Protein AF-A0A350H2Q7-F1 (afdb_monomer_lite)

Radius of gyration: 16.25 Å; chains: 1; bounding box: 37×18×42 Å

Structure (mmCIF, N/CA/C/O backbone):
data_AF-A0A350H2Q7-F1
#
_entry.id   AF-A0A350H2Q7-F1
#
loop_
_atom_site.group_PDB
_atom_site.id
_atom_site.type_symbol
_atom_site.label_atom_id
_atom_site.label_alt_id
_atom_site.label_comp_id
_atom_site.label_asym_id
_atom_site.label_entity_id
_atom_site.label_seq_id
_atom_site.pdbx_PDB_ins_code
_atom_site.Cartn_x
_atom_site.Cartn_y
_atom_site.Cartn_z
_atom_site.occupancy
_atom_site.B_iso_or_equiv
_atom_site.auth_seq_id
_atom_site.auth_comp_id
_atom_site.auth_asym_id
_atom_site.auth_atom_id
_atom_site.pdbx_PDB_model_num
ATOM 1 N N . MET A 1 1 ? 24.078 -10.819 -24.194 1.00 43.81 1 MET A N 1
ATOM 2 C CA . MET A 1 1 ? 23.707 -9.506 -23.613 1.00 43.81 1 MET A CA 1
ATOM 3 C C . MET A 1 1 ? 22.422 -8.955 -24.246 1.00 43.81 1 MET A C 1
ATOM 5 O O . MET A 1 1 ? 22.370 -7.791 -24.611 1.00 43.81 1 MET A O 1
ATOM 9 N N . ALA A 1 2 ? 21.383 -9.787 -24.383 1.00 54.41 2 ALA A N 1
ATOM 10 C CA . ALA A 1 2 ? 20.094 -9.411 -24.985 1.00 54.41 2 ALA A CA 1
ATOM 11 C C . ALA A 1 2 ? 18.899 -9.879 -24.129 1.00 54.41 2 ALA A C 1
ATOM 13 O O . ALA A 1 2 ? 17.870 -9.211 -24.118 1.00 54.41 2 ALA A O 1
ATOM 14 N N . GLU A 1 3 ? 19.068 -10.957 -23.351 1.00 49.12 3 GLU A N 1
ATOM 15 C CA . GLU A 1 3 ? 18.081 -11.460 -22.381 1.00 49.12 3 GLU A CA 1
ATOM 16 C C . GLU A 1 3 ? 17.593 -10.373 -21.404 1.00 49.12 3 GLU A C 1
ATOM 18 O O . GLU A 1 3 ? 16.395 -10.116 -21.307 1.00 49.12 3 GLU A O 1
ATOM 23 N N . ASN A 1 4 ? 18.520 -9.643 -20.773 1.00 59.53 4 ASN A N 1
ATOM 24 C CA . ASN A 1 4 ? 18.191 -8.684 -19.711 1.00 59.53 4 ASN A CA 1
ATOM 25 C C . ASN A 1 4 ? 17.366 -7.483 -20.204 1.00 59.53 4 ASN A C 1
ATOM 27 O O . ASN A 1 4 ? 16.586 -6.922 -19.443 1.00 59.53 4 ASN A O 1
ATOM 31 N N . ALA A 1 5 ? 17.519 -7.076 -21.469 1.00 65.00 5 ALA A N 1
ATOM 32 C CA . ALA A 1 5 ? 16.761 -5.954 -22.027 1.00 65.00 5 ALA A CA 1
ATOM 33 C C . ALA A 1 5 ? 15.293 -6.333 -22.273 1.00 65.00 5 ALA A C 1
ATOM 35 O O . ALA A 1 5 ? 14.391 -5.516 -22.093 1.00 65.00 5 ALA A O 1
ATOM 36 N N . LYS A 1 6 ? 15.052 -7.589 -22.662 1.00 68.38 6 LYS A N 1
ATOM 37 C CA . LYS A 1 6 ? 13.711 -8.111 -22.931 1.00 68.38 6 LYS A CA 1
ATOM 38 C C . LYS A 1 6 ? 12.943 -8.354 -21.632 1.00 68.38 6 LYS A C 1
ATOM 40 O O . LYS A 1 6 ? 11.761 -8.032 -21.566 1.00 68.38 6 LYS A O 1
ATOM 45 N N . GLU A 1 7 ? 13.620 -8.855 -20.600 1.00 63.97 7 GLU A N 1
ATOM 46 C CA . GLU A 1 7 ? 13.050 -8.982 -19.254 1.00 63.97 7 GLU A CA 1
ATOM 47 C C . GLU A 1 7 ? 12.787 -7.621 -18.612 1.00 63.97 7 GLU A C 1
ATOM 49 O O . GLU A 1 7 ? 11.699 -7.415 -18.088 1.00 63.97 7 GLU A O 1
ATOM 54 N N . TYR A 1 8 ? 13.708 -6.661 -18.742 1.00 61.53 8 TYR A N 1
ATOM 55 C CA . TYR A 1 8 ? 13.493 -5.290 -18.276 1.00 61.53 8 TYR A CA 1
ATOM 56 C C . TYR A 1 8 ? 12.252 -4.648 -18.912 1.00 61.53 8 TYR A C 1
ATOM 58 O O . TYR A 1 8 ? 11.414 -4.092 -18.208 1.00 61.53 8 TYR A O 1
ATOM 66 N N . LEU A 1 9 ? 12.098 -4.757 -20.238 1.00 67.50 9 LEU A N 1
ATOM 67 C CA . LEU A 1 9 ? 10.930 -4.224 -20.945 1.00 67.50 9 LEU A CA 1
ATOM 68 C C . LEU A 1 9 ? 9.637 -4.950 -20.559 1.00 67.50 9 LEU A C 1
ATOM 70 O O . LEU A 1 9 ? 8.593 -4.308 -20.471 1.00 67.50 9 LEU A O 1
ATOM 74 N N . ARG A 1 10 ? 9.691 -6.264 -20.306 1.00 64.44 10 ARG A N 1
ATOM 75 C CA . ARG A 1 10 ? 8.529 -7.034 -19.846 1.00 64.44 10 ARG A CA 1
ATOM 76 C C . ARG A 1 10 ? 8.129 -6.650 -18.422 1.00 64.44 10 ARG A C 1
ATOM 78 O O . ARG A 1 10 ? 6.955 -6.397 -18.197 1.00 64.44 10 ARG A O 1
ATOM 85 N N . ASP A 1 11 ? 9.074 -6.534 -17.495 1.00 62.25 11 ASP A N 1
ATOM 86 C CA . ASP A 1 11 ? 8.810 -6.102 -16.117 1.00 62.25 11 ASP A CA 1
ATOM 87 C C . ASP A 1 11 ? 8.299 -4.655 -16.063 1.00 62.25 11 ASP A C 1
ATOM 89 O O . ASP A 1 11 ? 7.379 -4.347 -15.303 1.00 62.25 11 ASP A O 1
ATOM 93 N N . PHE A 1 12 ? 8.846 -3.780 -16.915 1.00 62.47 12 PHE A N 1
ATOM 94 C CA . PHE A 1 12 ? 8.374 -2.407 -17.076 1.00 62.47 12 PHE A CA 1
ATOM 95 C C . PHE A 1 12 ? 6.938 -2.352 -17.620 1.00 62.47 12 PHE A C 1
ATOM 97 O O . PHE A 1 12 ? 6.127 -1.568 -17.131 1.00 62.47 12 PHE A O 1
ATOM 104 N N . PHE A 1 13 ? 6.615 -3.186 -18.613 1.00 60.94 13 PHE A N 1
ATOM 105 C CA . PHE A 1 13 ? 5.302 -3.208 -19.260 1.00 60.94 13 PHE A CA 1
ATOM 106 C C . PHE A 1 13 ? 4.226 -3.917 -18.426 1.00 60.94 13 PHE A C 1
ATOM 108 O O . PHE A 1 13 ? 3.082 -3.475 -18.403 1.00 60.94 13 PHE A O 1
ATOM 115 N N . GLU A 1 14 ? 4.565 -5.006 -17.734 1.00 63.75 14 GLU A N 1
ATOM 116 C CA . GLU A 1 14 ? 3.592 -5.817 -16.995 1.00 63.75 14 GLU A CA 1
ATOM 117 C C . GLU A 1 14 ? 3.246 -5.252 -15.609 1.00 63.75 14 GLU A C 1
ATOM 119 O O . GLU A 1 14 ? 2.236 -5.665 -15.046 1.00 63.75 14 GLU A O 1
ATOM 124 N N . GLN A 1 15 ? 4.064 -4.358 -15.030 1.00 61.00 15 GLN A N 1
ATOM 125 C CA . GLN A 1 15 ? 3.901 -3.849 -13.652 1.00 61.00 15 GLN A CA 1
ATOM 126 C C . GLN A 1 15 ? 3.631 -4.956 -12.602 1.00 61.00 15 GLN A C 1
ATOM 128 O O . GLN A 1 15 ? 3.049 -4.710 -11.548 1.00 61.00 15 GLN A O 1
ATOM 133 N N . LYS A 1 16 ? 4.079 -6.194 -12.853 1.00 62.31 16 LYS A N 1
ATOM 134 C CA . LYS A 1 16 ? 3.717 -7.405 -12.086 1.00 62.31 16 LYS A CA 1
ATOM 135 C C . LYS A 1 16 ? 4.306 -7.503 -10.677 1.00 62.31 16 LYS A C 1
ATOM 137 O O . LYS A 1 16 ? 4.132 -8.513 -10.007 1.00 62.31 16 LYS A O 1
ATOM 142 N N . ARG A 1 17 ? 4.995 -6.469 -10.206 1.00 75.38 17 ARG A N 1
ATOM 143 C CA . ARG A 1 17 ? 5.672 -6.443 -8.904 1.00 75.38 17 ARG A CA 1
ATOM 144 C C . ARG A 1 17 ? 4.871 -5.670 -7.856 1.00 75.38 17 ARG A C 1
ATOM 146 O O . ARG A 1 17 ? 5.439 -4.945 -7.041 1.00 75.38 17 ARG A O 1
ATOM 153 N N . PHE A 1 18 ? 3.548 -5.795 -7.915 1.00 83.94 18 PHE A N 1
ATOM 154 C CA . PHE A 1 18 ? 2.672 -5.308 -6.861 1.00 83.94 18 PHE A CA 1
ATOM 155 C C . PHE A 1 18 ? 2.914 -6.107 -5.581 1.00 83.94 18 PHE A C 1
ATOM 157 O O . PHE A 1 18 ? 2.913 -7.337 -5.592 1.00 83.94 18 PHE A O 1
ATOM 164 N N . VAL A 1 19 ? 3.115 -5.387 -4.484 1.00 86.81 19 VAL A N 1
ATOM 165 C CA . VAL A 1 19 ? 3.212 -5.929 -3.134 1.00 86.81 19 VAL A CA 1
ATOM 166 C C . VAL A 1 19 ? 2.160 -5.210 -2.312 1.00 86.81 19 VAL A C 1
ATOM 168 O O . VAL A 1 19 ? 2.217 -3.992 -2.160 1.00 86.81 19 VAL A O 1
ATOM 171 N N . GLY A 1 20 ? 1.188 -5.960 -1.811 1.00 90.50 20 GLY A N 1
ATOM 172 C CA . GLY A 1 20 ? 0.098 -5.421 -1.020 1.00 90.50 20 GLY A CA 1
ATOM 173 C C . GLY A 1 20 ? -0.119 -6.248 0.231 1.00 90.50 20 GLY A C 1
ATOM 174 O O . GLY A 1 20 ? -0.109 -7.475 0.161 1.00 90.50 20 GLY A O 1
ATOM 175 N N . TYR A 1 21 ? -0.337 -5.571 1.349 1.00 93.62 21 TYR A N 1
ATOM 176 C CA . TYR A 1 21 ? -0.787 -6.189 2.587 1.00 93.62 21 TYR A CA 1
ATOM 177 C C . TYR A 1 21 ? -2.026 -5.459 3.080 1.00 93.62 21 TYR A C 1
ATOM 179 O O . TYR A 1 21 ? -2.163 -4.247 2.899 1.00 93.62 21 TYR A O 1
ATOM 187 N N . VAL A 1 22 ? -2.920 -6.215 3.703 1.00 94.75 22 VAL A N 1
ATOM 188 C CA . VAL A 1 22 ? -4.118 -5.698 4.355 1.00 94.75 22 VAL A CA 1
ATOM 189 C C . VAL A 1 22 ? -4.095 -6.092 5.822 1.00 94.75 22 VAL A C 1
ATOM 191 O O . VAL A 1 22 ? -3.581 -7.151 6.184 1.00 94.75 22 VAL A O 1
ATOM 194 N N . TYR A 1 23 ? -4.623 -5.210 6.660 1.00 93.88 23 TYR A N 1
ATOM 195 C CA . TYR A 1 23 ? -4.914 -5.494 8.053 1.00 93.88 23 TYR A CA 1
ATOM 196 C C . TYR A 1 23 ? -6.405 -5.789 8.174 1.00 93.88 23 TYR A C 1
ATOM 198 O O . TYR A 1 23 ? -7.227 -4.927 7.855 1.00 93.88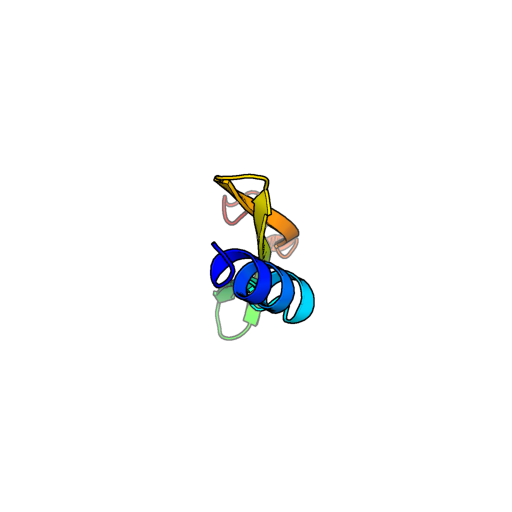 23 TYR A O 1
ATOM 206 N N . GLU A 1 24 ? -6.736 -6.999 8.615 1.00 94.00 24 GLU A N 1
ATOM 207 C CA . GLU A 1 24 ? -8.109 -7.483 8.743 1.00 94.00 24 GLU A CA 1
ATOM 208 C C . GLU A 1 24 ? -8.423 -7.831 10.203 1.00 94.00 24 GLU A C 1
ATOM 210 O O . GLU A 1 24 ? -7.663 -8.541 10.864 1.00 94.00 24 GLU A O 1
ATOM 215 N N . GLU A 1 25 ? -9.565 -7.357 10.699 1.00 93.00 25 GLU A N 1
ATOM 216 C CA . GLU A 1 25 ? -10.173 -7.797 11.958 1.00 93.00 25 GLU A CA 1
ATOM 217 C C . GLU A 1 25 ? -11.647 -8.108 11.706 1.00 93.00 25 GLU A C 1
ATOM 219 O O . GLU A 1 25 ? -12.343 -7.303 11.098 1.00 93.00 25 GLU A O 1
ATOM 224 N N . ASN A 1 26 ? -12.148 -9.233 12.226 1.00 93.50 26 ASN A N 1
ATOM 225 C CA . ASN A 1 26 ? -13.564 -9.619 12.109 1.00 93.50 26 ASN A CA 1
ATOM 226 C C . ASN A 1 26 ? -14.098 -9.575 10.662 1.00 93.50 26 ASN A C 1
ATOM 228 O O . ASN A 1 26 ? -15.212 -9.112 10.432 1.00 93.50 26 ASN A O 1
ATOM 232 N N . ASP A 1 27 ? -13.291 -10.036 9.702 1.00 92.00 27 ASP A N 1
ATOM 233 C CA . ASP A 1 27 ? -13.590 -10.015 8.262 1.00 92.00 27 ASP A CA 1
ATOM 234 C C . ASP A 1 27 ? -13.758 -8.603 7.650 1.00 92.00 27 ASP A C 1
ATOM 236 O O . ASP A 1 27 ? -14.242 -8.462 6.525 1.00 92.00 27 ASP A O 1
ATOM 240 N N . GLU A 1 28 ? -13.317 -7.547 8.346 1.00 91.25 28 GLU A N 1
ATOM 241 C CA . GLU A 1 28 ? -13.267 -6.174 7.837 1.00 91.25 28 GLU A CA 1
ATOM 242 C C . GLU A 1 28 ? -11.822 -5.709 7.613 1.00 91.25 28 GLU A C 1
ATOM 244 O O . GLU A 1 28 ? -10.957 -5.834 8.483 1.00 91.25 28 GLU A O 1
ATOM 249 N N . VAL A 1 29 ? -11.562 -5.1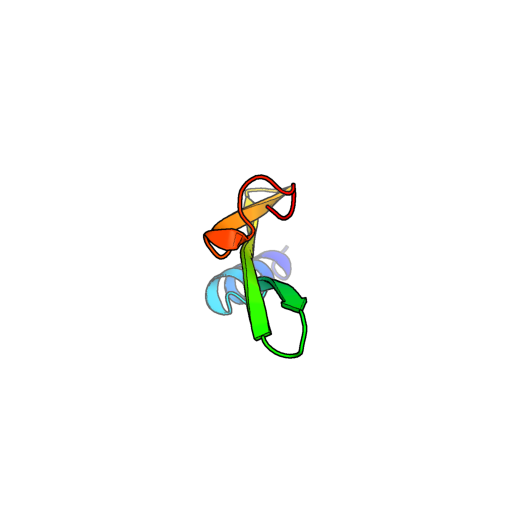13 6.446 1.00 93.62 29 VAL A N 1
ATOM 250 C CA . VAL A 1 29 ? -10.266 -4.501 6.125 1.00 93.62 29 VAL A CA 1
ATOM 251 C C . VAL A 1 29 ? -10.175 -3.133 6.802 1.00 93.62 29 VAL A C 1
ATOM 253 O O . VAL A 1 29 ? -10.841 -2.179 6.403 1.00 93.62 29 VAL A O 1
ATOM 256 N N . LEU A 1 30 ? -9.312 -3.027 7.810 1.00 95.38 30 LEU A N 1
ATOM 257 C CA . LEU A 1 30 ? -9.100 -1.818 8.614 1.00 95.38 30 LEU A CA 1
ATOM 258 C C . LEU A 1 30 ? -7.776 -1.113 8.298 1.00 95.38 30 LEU A C 1
ATOM 260 O O . LEU A 1 30 ? -7.469 -0.074 8.882 1.00 95.38 30 LEU A O 1
ATOM 264 N N . GLY A 1 31 ? -6.979 -1.643 7.378 1.00 94.31 31 GLY A N 1
ATOM 265 C 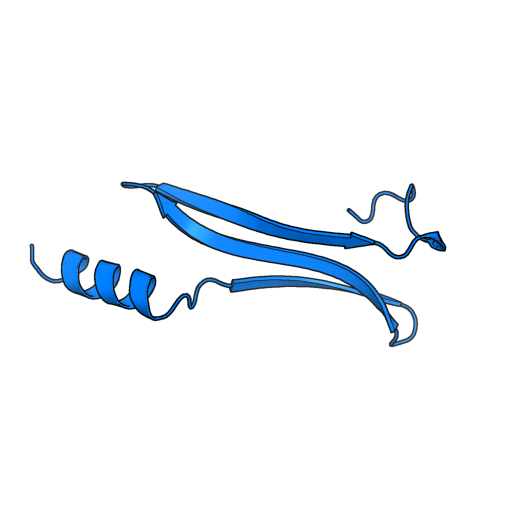CA . GLY A 1 31 ? -5.787 -0.971 6.886 1.00 94.31 31 GLY A CA 1
ATOM 266 C C . GLY A 1 31 ? -5.210 -1.64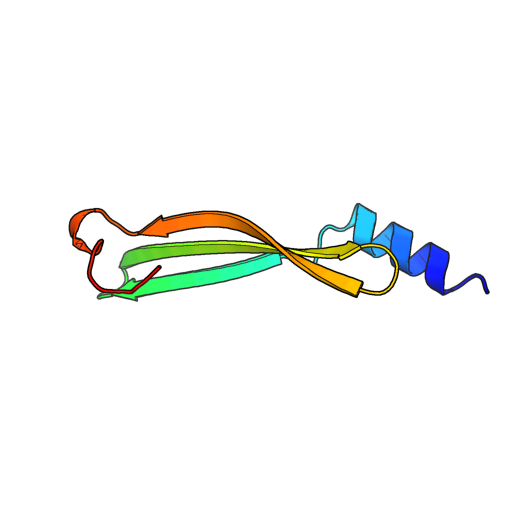5 5.655 1.00 94.31 31 GLY A C 1
ATOM 267 O O . GLY A 1 31 ? -5.479 -2.814 5.385 1.00 94.31 31 GLY A O 1
ATOM 268 N N . CYS A 1 32 ? -4.410 -0.903 4.904 1.00 95.25 32 CYS A N 1
ATOM 269 C CA . CYS A 1 32 ? -3.691 -1.423 3.757 1.00 95.25 32 CYS A CA 1
ATOM 270 C C . CYS A 1 32 ? -2.350 -0.716 3.569 1.00 95.25 32 CYS A C 1
ATOM 272 O O . CYS A 1 32 ? -2.173 0.451 3.926 1.00 95.25 32 CYS A O 1
ATOM 274 N N . ILE A 1 33 ? -1.419 -1.437 2.955 1.00 96.44 33 ILE A N 1
ATOM 275 C CA . ILE A 1 33 ? -0.211 -0.880 2.363 1.00 96.44 33 ILE A CA 1
ATOM 276 C C . ILE A 1 33 ? -0.024 -1.505 0.990 1.00 96.44 33 ILE A C 1
ATOM 278 O O . ILE A 1 33 ? 0.040 -2.726 0.848 1.00 96.44 33 ILE A O 1
ATOM 282 N N . PHE A 1 34 ? 0.053 -0.659 -0.026 1.00 93.69 34 PHE A N 1
ATOM 283 C CA . PHE A 1 34 ? 0.181 -1.044 -1.420 1.00 93.69 34 PHE A CA 1
ATOM 284 C C . PHE A 1 34 ? 1.430 -0.408 -2.008 1.00 93.69 34 PHE A C 1
ATOM 286 O O . PHE A 1 34 ? 1.630 0.806 -1.947 1.00 93.69 34 PHE A O 1
ATOM 293 N N . ALA A 1 35 ? 2.275 -1.238 -2.600 1.00 93.00 35 ALA A N 1
ATOM 294 C CA . ALA A 1 35 ? 3.569 -0.844 -3.112 1.00 93.00 35 ALA A CA 1
ATOM 295 C C . ALA A 1 35 ? 3.888 -1.535 -4.438 1.00 93.00 35 ALA A C 1
ATOM 297 O O . ALA A 1 35 ? 3.315 -2.563 -4.800 1.00 93.00 35 ALA A O 1
ATOM 298 N N . LEU A 1 36 ? 4.846 -0.966 -5.159 1.00 90.19 36 LEU A N 1
ATOM 299 C CA . LEU A 1 36 ? 5.446 -1.568 -6.340 1.00 90.19 36 LEU A CA 1
ATOM 300 C C . LEU A 1 36 ? 6.935 -1.766 -6.090 1.00 90.19 36 LEU A C 1
ATOM 302 O O . LEU A 1 36 ? 7.644 -0.807 -5.785 1.00 90.19 36 LEU A O 1
ATOM 306 N N . CYS A 1 37 ? 7.424 -2.989 -6.267 1.00 87.00 37 CYS A N 1
ATOM 307 C CA . CYS A 1 37 ? 8.859 -3.226 -6.358 1.00 87.00 37 CYS A CA 1
ATOM 308 C C . CYS A 1 37 ? 9.335 -2.853 -7.769 1.00 87.00 37 CYS A C 1
ATOM 310 O O . CYS A 1 37 ? 8.893 -3.424 -8.766 1.00 87.00 37 CYS A O 1
ATOM 312 N N . LYS A 1 38 ? 10.222 -1.862 -7.866 1.00 83.19 38 LYS A N 1
ATO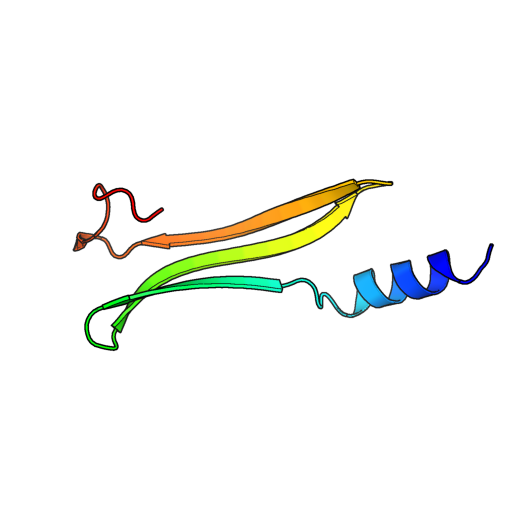M 313 C CA . LYS A 1 38 ? 10.798 -1.370 -9.119 1.00 83.19 38 LYS A CA 1
ATOM 314 C C . LYS A 1 38 ? 12.296 -1.640 -9.139 1.00 83.19 38 LYS A C 1
ATOM 316 O O . LYS A 1 38 ? 12.973 -1.505 -8.125 1.00 83.19 38 LYS A O 1
ATOM 321 N N . ILE A 1 39 ? 12.826 -1.972 -10.312 1.00 80.38 39 ILE A N 1
ATOM 322 C CA . ILE A 1 39 ? 14.273 -2.011 -10.527 1.00 80.38 39 ILE A CA 1
ATOM 323 C C . ILE A 1 39 ? 14.742 -0.594 -10.876 1.00 80.38 39 ILE A C 1
ATOM 325 O O . ILE A 1 39 ? 14.342 -0.036 -11.898 1.00 80.38 39 ILE A O 1
ATOM 329 N N . SER A 1 40 ? 15.602 -0.025 -10.035 1.00 74.12 40 SER A N 1
ATOM 330 C CA . SER A 1 40 ? 16.264 1.264 -10.235 1.00 74.12 40 SER A CA 1
ATOM 331 C C . SER A 1 40 ? 17.757 1.020 -10.472 1.00 74.12 40 SER A C 1
ATOM 333 O O . SER A 1 40 ? 18.524 0.701 -9.559 1.00 74.12 40 SER A O 1
ATOM 335 N N . GLY A 1 41 ? 18.173 1.079 -11.740 1.00 79.56 41 GLY A N 1
ATOM 336 C CA . GLY A 1 41 ? 19.525 0.697 -12.151 1.00 79.56 41 GLY A CA 1
ATOM 337 C C . GLY A 1 41 ? 19.798 -0.789 -11.893 1.00 79.56 41 GLY A C 1
ATOM 338 O O . GLY A 1 41 ? 19.221 -1.645 -12.555 1.00 79.56 41 GLY A O 1
ATOM 339 N N . SER A 1 42 ? 20.685 -1.090 -10.938 1.00 77.69 42 SER A N 1
ATOM 340 C CA . SER A 1 42 ? 21.031 -2.460 -10.523 1.00 77.69 42 SER A CA 1
ATOM 341 C C . SER A 1 42 ? 20.450 -2.857 -9.158 1.00 77.69 42 SER A C 1
ATOM 343 O O . SER A 1 42 ? 20.923 -3.825 -8.562 1.00 77.69 42 SER A O 1
ATOM 345 N N . LYS A 1 43 ? 19.505 -2.080 -8.613 1.00 81.56 43 LYS A N 1
ATOM 346 C CA . LYS A 1 43 ? 18.900 -2.312 -7.294 1.00 8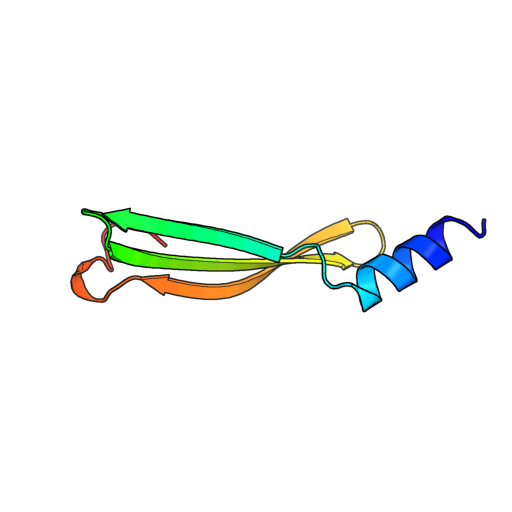1.56 43 LYS A CA 1
ATOM 347 C C . LYS A 1 43 ? 17.392 -2.478 -7.404 1.00 81.56 43 LYS A C 1
ATOM 349 O O . LYS A 1 43 ? 16.763 -1.888 -8.277 1.00 81.56 43 LYS A O 1
ATOM 354 N N . GLU A 1 44 ? 16.830 -3.249 -6.485 1.00 86.06 44 GLU A N 1
ATOM 355 C CA . GLU A 1 44 ? 15.388 -3.314 -6.271 1.00 86.06 44 GLU A CA 1
ATOM 356 C C . GLU A 1 44 ? 14.992 -2.313 -5.184 1.00 86.06 44 GLU A C 1
ATOM 358 O O . GLU A 1 44 ? 15.623 -2.241 -4.129 1.00 86.06 44 GLU A O 1
ATOM 363 N N . GLU A 1 45 ? 13.959 -1.527 -5.456 1.00 88.94 45 GLU A N 1
ATOM 364 C CA . GLU A 1 45 ? 13.395 -0.537 -4.544 1.00 88.94 45 GLU A CA 1
ATOM 365 C C . GLU A 1 45 ? 11.892 -0.779 -4.400 1.00 88.94 45 GLU A C 1
ATOM 367 O O . GLU A 1 45 ? 11.195 -0.982 -5.394 1.00 88.94 45 GLU A O 1
ATOM 372 N N . ILE A 1 46 ? 11.372 -0.716 -3.173 1.00 90.44 46 ILE A N 1
ATOM 373 C CA . ILE A 1 46 ? 9.928 -0.775 -2.920 1.00 90.44 46 ILE A CA 1
ATOM 374 C C . ILE A 1 46 ? 9.394 0.649 -2.822 1.00 90.44 46 ILE A C 1
ATOM 376 O O . ILE A 1 46 ? 9.813 1.428 -1.970 1.00 90.44 46 ILE A O 1
ATOM 380 N N . HIS A 1 47 ? 8.475 0.992 -3.719 1.00 90.44 47 HIS A N 1
ATOM 381 C CA . HIS A 1 47 ? 7.815 2.292 -3.759 1.00 90.44 47 HIS A CA 1
ATOM 382 C C . HIS A 1 47 ? 6.406 2.124 -3.200 1.00 90.44 47 HIS A C 1
ATOM 384 O O . HIS A 1 47 ? 5.571 1.489 -3.842 1.00 90.44 47 HIS A O 1
ATOM 390 N N . ILE A 1 48 ? 6.153 2.662 -2.005 1.00 93.56 48 ILE A N 1
ATOM 391 C CA . ILE A 1 48 ? 4.816 2.673 -1.400 1.00 93.56 48 ILE A CA 1
ATOM 392 C C . ILE A 1 48 ? 3.960 3.676 -2.176 1.00 93.56 48 ILE A C 1
ATOM 394 O O . ILE A 1 48 ? 4.290 4.859 -2.238 1.00 93.56 48 ILE A O 1
ATOM 398 N N . ASN A 1 49 ? 2.883 3.186 -2.783 1.00 91.44 49 ASN A N 1
ATOM 399 C CA . ASN A 1 49 ? 1.923 4.009 -3.510 1.00 91.44 49 ASN A CA 1
ATOM 400 C C . ASN A 1 49 ? 0.845 4.537 -2.566 1.00 91.44 49 ASN A C 1
ATOM 402 O O . ASN A 1 49 ? 0.473 5.704 -2.646 1.00 91.44 49 ASN A O 1
ATOM 406 N N . GLU A 1 50 ? 0.347 3.672 -1.684 1.00 92.62 50 GLU A N 1
ATOM 407 C CA . GLU A 1 50 ? -0.749 3.991 -0.779 1.00 92.62 50 GLU A CA 1
ATOM 408 C C . GLU A 1 50 ? -0.573 3.251 0.542 1.00 92.62 50 GLU A C 1
ATOM 410 O O . GLU A 1 50 ? -0.164 2.089 0.574 1.00 92.62 50 GLU A O 1
ATOM 415 N N . MET A 1 51 ? -0.858 3.947 1.636 1.00 95.62 51 MET A N 1
ATOM 416 C CA . MET A 1 51 ? -0.878 3.385 2.976 1.00 95.62 51 MET A CA 1
ATOM 417 C C . MET A 1 51 ? -1.963 4.096 3.769 1.00 95.62 51 MET A C 1
ATOM 419 O O . MET A 1 51 ? -1.951 5.323 3.883 1.00 95.62 51 MET A O 1
ATOM 423 N N . ALA A 1 52 ? -2.899 3.325 4.306 1.00 94.50 52 ALA A N 1
ATOM 424 C CA . ALA A 1 52 ? -4.019 3.853 5.061 1.00 94.50 52 ALA A CA 1
ATOM 425 C C . ALA A 1 52 ? -4.370 2.915 6.212 1.00 94.50 52 ALA A C 1
ATOM 427 O O . ALA A 1 52 ? -4.325 1.695 6.079 1.00 94.50 52 ALA A O 1
ATOM 428 N N . VAL A 1 53 ? -4.758 3.502 7.340 1.00 96.19 53 VAL A N 1
ATOM 429 C CA . VAL A 1 53 ? -5.321 2.785 8.485 1.00 96.19 53 VAL A CA 1
ATOM 430 C C . VAL A 1 53 ? -6.624 3.472 8.864 1.00 96.19 53 VAL A C 1
ATOM 432 O O . VAL A 1 53 ? -6.694 4.706 8.893 1.00 96.19 53 VAL A O 1
ATOM 435 N N . HIS A 1 54 ? -7.652 2.677 9.151 1.00 94.56 54 HIS A N 1
ATOM 436 C CA . HIS A 1 54 ? -8.948 3.139 9.627 1.00 94.56 54 HIS A CA 1
ATOM 437 C C . HIS A 1 54 ? -8.767 4.057 10.840 1.00 94.56 54 HIS A C 1
ATOM 439 O O . HIS A 1 54 ? -7.961 3.767 11.725 1.00 94.56 54 HIS A O 1
ATOM 445 N N . LEU A 1 55 ? -9.514 5.164 10.888 1.00 93.44 55 LEU A N 1
ATOM 446 C CA . LEU A 1 55 ? -9.306 6.245 11.862 1.00 93.44 55 LEU A CA 1
ATOM 447 C C . LEU A 1 55 ? -9.271 5.742 13.312 1.00 93.44 55 LEU A C 1
ATOM 449 O O . LEU A 1 55 ? -8.390 6.123 14.075 1.00 93.44 55 LEU A O 1
ATOM 453 N N . GLU A 1 56 ? -10.169 4.826 13.669 1.00 94.06 56 GLU A N 1
ATOM 454 C CA . GLU A 1 56 ? -10.260 4.256 15.023 1.00 94.06 56 GLU A CA 1
ATOM 455 C C . GLU A 1 56 ? -9.093 3.327 15.398 1.00 94.06 56 GLU A C 1
ATOM 457 O O . GLU A 1 56 ? -8.918 2.977 16.564 1.00 94.06 56 GLU A O 1
ATOM 462 N N . ARG A 1 57 ? -8.294 2.907 14.414 1.00 92.56 57 ARG A N 1
ATOM 463 C CA . ARG A 1 57 ? -7.127 2.031 14.577 1.00 92.56 57 ARG A CA 1
ATOM 464 C C . ARG A 1 57 ? -5.800 2.775 14.387 1.00 92.56 57 ARG A C 1
ATOM 466 O O . ARG A 1 57 ? -4.735 2.219 14.652 1.00 92.56 57 ARG A O 1
ATOM 473 N N . GLN A 1 58 ? -5.827 4.056 14.018 1.00 94.44 58 GLN A N 1
ATOM 474 C CA . GLN A 1 58 ? -4.620 4.888 13.988 1.00 94.44 58 GLN A CA 1
ATOM 475 C C . GLN A 1 58 ? -4.032 5.064 15.398 1.00 94.44 58 GLN A C 1
ATOM 477 O O . GLN A 1 58 ? -4.740 4.978 16.397 1.00 94.44 58 GLN A O 1
ATOM 482 N N . GLY A 1 59 ? -2.714 5.263 15.492 1.00 94.81 59 GLY A N 1
ATOM 483 C CA . GLY A 1 59 ? -2.010 5.401 16.777 1.00 94.81 59 GLY A CA 1
ATOM 484 C C . GLY A 1 59 ? -1.718 4.087 17.515 1.00 94.81 59 GLY A C 1
ATOM 485 O O . GLY A 1 59 ? -1.116 4.122 18.582 1.00 94.81 59 GLY A O 1
ATOM 486 N N . HIS A 1 60 ? -2.083 2.939 16.935 1.00 94.25 60 HIS A N 1
ATOM 487 C CA . HIS A 1 60 ? -1.860 1.611 17.524 1.00 94.25 60 HIS A CA 1
ATOM 488 C C . HIS A 1 60 ? -0.666 0.851 16.908 1.00 94.25 60 HIS A C 1
ATOM 490 O O . HIS A 1 60 ? -0.419 -0.293 17.272 1.00 94.25 60 HIS A O 1
ATOM 496 N N . GLY A 1 61 ? 0.087 1.476 15.990 1.00 92.56 61 GLY A N 1
ATOM 497 C CA . GLY A 1 61 ? 1.296 0.892 15.384 1.00 92.56 61 GLY A CA 1
ATOM 498 C C . GLY A 1 61 ? 1.054 -0.088 14.227 1.00 92.56 61 GLY A C 1
ATOM 499 O O . GLY A 1 61 ? 1.891 -0.948 13.989 1.00 92.56 61 GLY A O 1
ATOM 500 N N . ILE A 1 62 ? -0.094 0.017 13.545 1.00 89.81 62 ILE A N 1
ATOM 501 C CA . ILE A 1 62 ? -0.476 -0.845 12.405 1.00 89.81 62 ILE A CA 1
ATOM 502 C C . ILE A 1 62 ? 0.187 -0.410 11.085 1.00 89.81 62 ILE A C 1
ATOM 504 O O . ILE A 1 62 ? 0.426 -1.251 10.221 1.00 89.81 62 ILE A O 1
ATOM 508 N N . GLY A 1 63 ? 0.433 0.894 10.921 1.00 85.00 63 GLY A N 1
ATOM 509 C CA . GLY A 1 63 ? 1.116 1.463 9.752 1.00 85.00 63 GLY A CA 1
ATOM 510 C C . GLY A 1 63 ? 2.632 1.395 9.846 1.00 85.00 63 GLY A C 1
ATOM 511 O O . GLY A 1 63 ? 3.147 1.217 10.972 1.00 85.00 63 GLY A O 1
#

Secondary structure (DSSP, 8-state):
--HHHHHHHHHHHH---EEEEEEEETTEEEEEEEEEEEEETTEEEEEEEEEEE-GGGTTSS--

Foldseek 3Di:
DVVVVVVLVCCVVVLPQKDKDFDDDPNDTFWMWIWGFDDDPPDTDTGTPDTDGHPVCPPVPPD

Sequence (63 aa):
MAENAKEYLRDFFEQKRFVGYVYEENDEVLGCIFALCKISGSKEEIHINEMAVHLERQGHGIG

pLDDT: mean 82.76, std 14.15, range [43.81, 96.44]